Protein AF-A0A938M2T4-F1 (afdb_monomer_lite)

Radius of gyration: 18.16 Å; chains: 1; bounding box: 40×27×60 Å

Foldseek 3Di:
DDPPCQLLNLQVVVCVVPQKDFVVSLCVSNVHPDPVVSVVSCVVQAKAFFLPPVRGMMGHPVRAPADPLQWGDDPNTITGPLRHLLSSLLSSQAVDQQADFQVVSCVRRVDHCVVSLVVCVVVVSWHWDADPNTIGIHGPPD

pLDDT: mean 93.61, std 10.77, range [34.69, 98.69]

Sequence (142 aa):
MSTADDPGRALRRLFRKSLVADLDALFEVLHTRSRMTVFRRLKDVGYLSSFSHTGRYYTLADIPQFDEHGVWHYRGVGFSRAGTLKRTTAELVRISEAGRTHPELEQIVRVRVHNTLLDLVEEKEIGRERLGGLYIYVSREK

Secondary structure (DSSP, 8-state):
------HHHHHHHHHHH-SSEEHHHHHHHHT---HHHHHHHHHHH-EEE-SSGGG-EEEETTS----TTSEEEETTEEEETT-SHHHHHHHHHHT-TT-EEHHHHHHHHSS--HHHHHHHHHTTSSEEEEETTEEEEE-S--

Structure (mmCIF, N/CA/C/O backbone):
data_AF-A0A938M2T4-F1
#
_entry.id   AF-A0A938M2T4-F1
#
loop_
_atom_site.group_PDB
_atom_site.id
_atom_site.type_symbol
_atom_site.label_atom_id
_atom_site.label_alt_id
_atom_site.label_comp_id
_atom_site.label_asym_id
_atom_site.label_entity_id
_atom_site.label_seq_id
_atom_site.pdbx_PDB_ins_code
_atom_site.Cartn_x
_atom_site.Cartn_y
_atom_site.Cartn_z
_atom_site.occupancy
_atom_site.B_iso_or_equiv
_atom_site.auth_seq_id
_atom_site.auth_comp_id
_atom_site.auth_asym_id
_atom_site.auth_atom_id
_atom_site.pdbx_PDB_model_num
ATOM 1 N N . MET A 1 1 ? 20.841 5.375 -35.729 1.00 34.69 1 MET A N 1
ATOM 2 C CA . MET A 1 1 ? 21.584 5.136 -34.473 1.00 34.69 1 MET A CA 1
ATOM 3 C C . MET A 1 1 ? 20.583 5.014 -33.332 1.00 34.69 1 MET A C 1
ATOM 5 O O . MET A 1 1 ? 19.866 5.964 -33.071 1.00 34.69 1 MET A O 1
ATOM 9 N N . SER A 1 2 ? 20.495 3.795 -32.792 1.00 39.66 2 SER A N 1
ATOM 10 C CA . SER A 1 2 ? 19.745 3.272 -31.637 1.00 39.66 2 SER A CA 1
ATOM 11 C C . SER A 1 2 ? 18.714 4.176 -30.938 1.00 39.66 2 SER A C 1
ATOM 13 O O . SER A 1 2 ? 19.065 5.031 -30.128 1.00 39.66 2 SER A O 1
ATOM 15 N N . THR A 1 3 ? 17.423 3.911 -31.166 1.00 41.91 3 THR A N 1
ATOM 16 C CA . THR A 1 3 ? 16.348 4.265 -30.228 1.00 41.91 3 THR A CA 1
ATOM 17 C C . THR A 1 3 ? 16.588 3.494 -28.933 1.00 41.91 3 THR A C 1
ATOM 19 O O . THR A 1 3 ? 16.183 2.338 -28.818 1.00 41.91 3 THR A O 1
ATOM 22 N N . ALA A 1 4 ? 17.294 4.103 -27.980 1.00 53.97 4 ALA A N 1
ATOM 23 C CA . ALA A 1 4 ? 17.299 3.623 -26.607 1.00 53.97 4 ALA A CA 1
ATOM 24 C C . ALA A 1 4 ? 15.832 3.490 -26.169 1.00 53.97 4 ALA A C 1
ATOM 26 O O . ALA A 1 4 ? 15.085 4.468 -26.226 1.00 53.97 4 ALA A O 1
ATOM 27 N N . ASP A 1 5 ? 15.404 2.269 -25.847 1.00 63.91 5 ASP A N 1
ATOM 28 C CA . ASP A 1 5 ? 14.038 1.974 -25.414 1.00 63.91 5 ASP A CA 1
ATOM 29 C C . ASP A 1 5 ? 13.760 2.871 -24.192 1.00 63.91 5 ASP A C 1
ATOM 31 O O . ASP A 1 5 ? 14.424 2.741 -23.161 1.00 63.91 5 ASP A O 1
ATOM 35 N N . ASP A 1 6 ? 12.862 3.853 -24.337 1.00 86.62 6 ASP A N 1
ATOM 36 C CA . ASP A 1 6 ? 12.507 4.781 -23.260 1.00 86.62 6 ASP A CA 1
ATOM 37 C C . ASP A 1 6 ? 12.120 3.959 -22.013 1.00 86.62 6 ASP A C 1
ATOM 39 O O . ASP A 1 6 ? 11.191 3.144 -22.095 1.00 86.62 6 ASP A O 1
ATOM 43 N N . PRO A 1 7 ? 12.804 4.129 -20.863 1.00 87.75 7 PRO A N 1
ATOM 44 C CA . PRO A 1 7 ? 12.514 3.361 -19.658 1.00 87.75 7 PRO A CA 1
ATOM 45 C C . PRO A 1 7 ? 11.039 3.412 -19.253 1.00 87.75 7 PRO A C 1
ATOM 47 O O . PRO A 1 7 ? 10.499 2.409 -18.781 1.00 87.75 7 PRO A O 1
ATOM 50 N N . GLY A 1 8 ? 10.366 4.546 -19.487 1.00 92.56 8 GLY A N 1
ATOM 51 C CA . GLY A 1 8 ? 8.939 4.683 -19.223 1.00 92.56 8 GLY A CA 1
ATOM 52 C C . GLY A 1 8 ? 8.093 3.779 -20.121 1.00 92.56 8 GLY A C 1
ATOM 53 O O . GLY A 1 8 ? 7.251 3.015 -19.638 1.00 92.56 8 GLY A O 1
ATOM 54 N N . ARG A 1 9 ? 8.352 3.788 -21.433 1.00 94.31 9 ARG A N 1
ATOM 55 C CA . ARG A 1 9 ? 7.737 2.865 -22.401 1.00 94.31 9 ARG A CA 1
ATOM 56 C C . ARG A 1 9 ? 7.999 1.395 -22.058 1.00 94.31 9 ARG A C 1
ATOM 58 O O . ARG A 1 9 ? 7.072 0.585 -22.162 1.00 94.31 9 ARG A O 1
ATOM 65 N N . ALA A 1 10 ? 9.217 1.046 -21.646 1.00 95.19 10 ALA A N 1
ATOM 66 C CA . ALA A 1 10 ? 9.586 -0.317 -21.269 1.00 95.19 10 ALA A CA 1
ATOM 67 C C . ALA A 1 10 ? 8.777 -0.809 -20.054 1.00 95.19 10 ALA A C 1
ATOM 69 O O . ALA A 1 10 ? 8.181 -1.888 -20.110 1.00 95.19 10 ALA A O 1
ATOM 70 N N . LEU A 1 11 ? 8.650 0.022 -19.012 1.00 96.69 11 LEU A N 1
ATOM 71 C CA . LEU A 1 11 ? 7.813 -0.259 -17.840 1.00 96.69 11 LEU A CA 1
ATOM 72 C C . LEU A 1 11 ? 6.336 -0.410 -18.220 1.00 96.69 11 LEU A C 1
ATOM 74 O O . LEU A 1 11 ? 5.709 -1.410 -17.880 1.00 96.69 11 LEU A O 1
ATOM 78 N N . ARG A 1 12 ? 5.779 0.514 -19.014 1.00 96.06 12 ARG A N 1
ATOM 79 C CA . ARG A 1 12 ? 4.388 0.404 -19.499 1.00 96.06 12 ARG A CA 1
ATOM 80 C C . ARG A 1 12 ? 4.158 -0.851 -20.343 1.00 96.06 12 ARG A C 1
ATOM 82 O O . ARG A 1 12 ? 3.053 -1.385 -20.380 1.00 96.06 12 ARG A O 1
ATOM 89 N N . ARG A 1 13 ? 5.168 -1.338 -21.071 1.00 96.06 13 ARG A N 1
ATOM 90 C CA . ARG A 1 13 ? 5.090 -2.605 -21.819 1.00 96.06 13 ARG A CA 1
ATOM 91 C C . ARG A 1 13 ? 5.111 -3.816 -20.886 1.00 96.06 13 ARG A C 1
ATOM 93 O O . ARG A 1 13 ? 4.344 -4.743 -21.130 1.00 96.06 13 ARG A O 1
ATOM 100 N N . LEU A 1 14 ? 5.942 -3.804 -19.842 1.00 97.06 14 LEU A N 1
ATOM 101 C CA . LEU A 1 14 ? 5.941 -4.840 -18.804 1.00 97.06 14 LEU A CA 1
ATOM 102 C C . LEU A 1 14 ? 4.563 -4.931 -18.148 1.00 97.06 14 LEU A C 1
ATOM 104 O O . LEU A 1 14 ? 3.952 -5.998 -18.160 1.00 97.06 14 LEU A O 1
ATOM 108 N N . PHE A 1 15 ? 4.042 -3.801 -17.669 1.00 96.75 15 PHE A N 1
ATOM 109 C CA . PHE A 1 15 ? 2.804 -3.784 -16.899 1.00 96.75 15 PHE A CA 1
ATOM 110 C C . PHE A 1 15 ? 1.536 -4.066 -17.720 1.00 96.75 15 PHE A C 1
ATOM 112 O O . PHE A 1 15 ? 0.548 -4.552 -17.181 1.00 96.75 15 PHE A O 1
ATOM 119 N N . ARG A 1 16 ? 1.584 -3.883 -19.048 1.00 94.31 16 ARG A N 1
ATOM 120 C CA . ARG A 1 16 ? 0.540 -4.377 -19.967 1.00 94.31 16 ARG A CA 1
ATOM 121 C C . ARG A 1 16 ? 0.493 -5.903 -20.075 1.00 94.31 16 ARG A C 1
ATOM 123 O O . ARG A 1 16 ? -0.560 -6.448 -20.380 1.00 94.31 16 ARG A O 1
ATOM 130 N N . LYS A 1 17 ? 1.623 -6.588 -19.874 1.00 94.25 17 LYS A N 1
ATOM 131 C CA . LYS A 1 17 ? 1.710 -8.059 -19.911 1.00 94.25 17 LYS A CA 1
ATOM 132 C C . LYS A 1 17 ? 1.484 -8.681 -18.536 1.00 94.25 17 LYS A C 1
ATOM 134 O O . LYS A 1 17 ? 0.905 -9.757 -18.442 1.00 94.25 17 LYS A O 1
ATOM 139 N N . SER A 1 18 ? 1.954 -8.013 -17.486 1.00 95.06 18 SER A N 1
ATOM 140 C CA . SER A 1 18 ? 1.784 -8.430 -16.098 1.00 95.06 18 SER A CA 1
ATOM 141 C C . SER A 1 18 ? 1.443 -7.225 -15.241 1.00 95.06 18 SER A C 1
ATOM 143 O O . SER A 1 18 ? 2.307 -6.392 -14.999 1.00 95.06 18 SER A O 1
ATOM 145 N N . LEU A 1 19 ? 0.206 -7.157 -14.746 1.00 97.12 19 LEU A N 1
ATOM 146 C CA . LEU A 1 19 ? -0.289 -6.014 -13.966 1.00 97.12 19 LEU A CA 1
ATOM 147 C C . LEU A 1 19 ? 0.556 -5.715 -12.720 1.00 97.12 19 LEU A C 1
ATOM 149 O O . LEU A 1 19 ? 0.609 -4.581 -12.266 1.00 97.12 19 LEU A O 1
ATOM 153 N N . VAL A 1 20 ? 1.224 -6.733 -12.180 1.00 98.00 20 VAL A N 1
ATOM 154 C CA . VAL A 1 20 ? 2.092 -6.635 -11.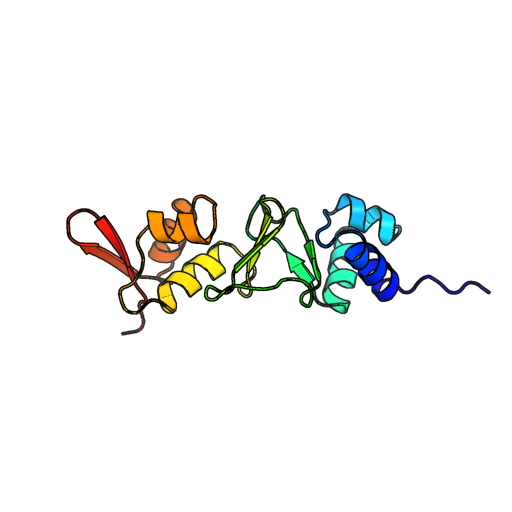007 1.00 98.00 20 VAL A CA 1
ATOM 155 C C . VAL A 1 20 ? 3.445 -7.262 -11.333 1.00 98.00 20 VAL A C 1
ATOM 157 O O . VAL A 1 20 ? 3.508 -8.294 -12.005 1.00 98.00 20 VAL A O 1
ATOM 160 N N . ALA A 1 21 ? 4.525 -6.647 -10.854 1.00 98.12 21 ALA A N 1
ATOM 161 C CA . ALA A 1 21 ? 5.895 -7.114 -11.044 1.00 98.12 21 ALA A CA 1
ATOM 162 C C . ALA A 1 21 ? 6.686 -7.031 -9.733 1.00 98.12 21 ALA A C 1
ATOM 164 O O . ALA A 1 21 ? 6.411 -6.175 -8.893 1.00 98.12 21 ALA A O 1
ATOM 165 N N . ASP A 1 22 ? 7.670 -7.909 -9.556 1.00 98.12 22 ASP A N 1
ATOM 166 C CA . ASP A 1 22 ? 8.655 -7.788 -8.483 1.00 98.12 22 ASP A CA 1
ATOM 167 C C . ASP A 1 22 ? 9.919 -7.062 -8.967 1.00 98.12 22 ASP A C 1
ATOM 169 O O . ASP A 1 22 ? 10.009 -6.591 -10.105 1.00 98.12 22 ASP A O 1
ATOM 173 N N . LEU A 1 23 ? 10.899 -6.929 -8.076 1.00 97.88 23 LEU A N 1
ATOM 174 C CA . LEU A 1 23 ? 12.124 -6.198 -8.375 1.00 97.88 23 LEU A CA 1
ATOM 175 C C . LEU A 1 23 ? 12.994 -6.869 -9.448 1.00 97.88 23 LEU A C 1
ATOM 177 O O . LEU A 1 23 ? 13.664 -6.161 -10.198 1.00 97.88 23 LEU A O 1
ATOM 181 N N . ASP A 1 24 ? 12.966 -8.198 -9.551 1.00 97.94 24 ASP A N 1
ATOM 182 C CA . ASP A 1 24 ? 13.775 -8.929 -10.527 1.00 97.94 24 ASP A CA 1
ATOM 183 C C . ASP A 1 24 ? 13.265 -8.673 -11.947 1.00 97.94 24 ASP A C 1
ATOM 185 O O . ASP A 1 24 ? 14.046 -8.310 -12.827 1.00 97.94 24 ASP A O 1
ATOM 189 N N . ALA A 1 25 ? 11.946 -8.712 -12.159 1.00 97.56 25 ALA A N 1
ATOM 190 C CA . ALA A 1 25 ? 11.350 -8.331 -13.441 1.00 97.56 25 ALA A CA 1
ATOM 191 C C . ALA A 1 25 ? 11.677 -6.877 -13.837 1.00 97.56 25 ALA A C 1
ATOM 193 O O . ALA A 1 25 ? 11.892 -6.571 -15.015 1.00 97.56 25 ALA A O 1
ATOM 194 N N . LEU A 1 26 ? 11.743 -5.973 -12.853 1.00 97.81 26 LEU A N 1
ATOM 195 C CA . LEU A 1 26 ? 12.112 -4.577 -13.079 1.00 97.81 26 LEU A CA 1
ATOM 196 C C . LEU A 1 26 ? 13.589 -4.414 -13.447 1.00 97.81 26 LEU A C 1
ATOM 198 O O . LEU A 1 26 ? 13.907 -3.574 -14.287 1.00 97.81 26 LEU A O 1
ATOM 202 N N . PHE A 1 27 ? 14.490 -5.202 -12.858 1.00 98.00 27 PHE A N 1
ATOM 203 C CA . PHE A 1 27 ? 15.900 -5.208 -13.245 1.00 98.00 27 PHE A CA 1
ATOM 204 C C . PHE A 1 27 ? 16.094 -5.641 -14.695 1.00 98.00 27 PHE A C 1
ATOM 206 O O . PHE A 1 27 ? 16.800 -4.959 -15.444 1.00 98.00 27 PHE A O 1
ATOM 213 N N . GLU A 1 28 ? 15.423 -6.720 -15.098 1.00 97.06 28 GLU A N 1
ATOM 214 C CA . GLU A 1 28 ? 15.507 -7.243 -16.460 1.00 97.06 28 GLU A CA 1
ATOM 215 C C . GLU A 1 28 ? 14.957 -6.240 -17.482 1.00 97.06 28 GLU A C 1
ATOM 217 O O . GLU A 1 28 ? 15.635 -5.924 -18.460 1.00 97.06 28 GLU A O 1
ATOM 222 N N . VAL A 1 29 ? 13.774 -5.655 -17.240 1.00 96.50 29 VAL A N 1
ATOM 223 C CA . VAL A 1 29 ? 13.163 -4.721 -18.207 1.00 96.50 29 VAL A CA 1
ATOM 224 C C . VAL A 1 29 ? 13.927 -3.399 -18.331 1.00 96.50 29 VAL A C 1
ATOM 226 O O . VAL A 1 29 ? 13.887 -2.751 -19.374 1.00 96.50 29 VAL A O 1
ATOM 229 N N . LEU A 1 30 ? 14.597 -2.970 -17.259 1.00 96.00 30 LEU A N 1
ATOM 230 C CA . LEU A 1 30 ? 15.334 -1.708 -17.208 1.00 96.00 30 LEU A CA 1
ATOM 231 C C . LEU A 1 30 ? 16.825 -1.869 -17.527 1.00 96.00 30 LEU A C 1
ATOM 233 O O . LEU A 1 30 ? 17.543 -0.861 -17.512 1.00 96.00 30 LEU A O 1
ATOM 237 N N . HIS A 1 31 ? 17.281 -3.098 -17.791 1.00 95.44 31 HIS A N 1
ATOM 238 C CA . HIS A 1 31 ? 18.680 -3.454 -18.030 1.00 95.44 31 HIS A CA 1
ATOM 239 C C . HIS A 1 31 ? 19.619 -2.864 -16.967 1.00 95.44 31 HIS 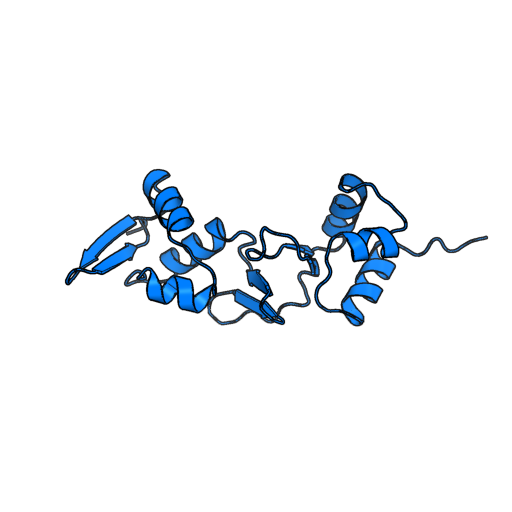A C 1
ATOM 241 O O . HIS A 1 31 ? 20.624 -2.217 -17.263 1.00 95.44 31 HIS A O 1
ATOM 247 N N . THR A 1 32 ? 19.258 -3.029 -15.693 1.00 96.00 32 THR A N 1
ATOM 248 C CA . THR A 1 32 ? 20.040 -2.521 -14.561 1.00 96.00 32 THR A CA 1
ATOM 249 C C . THR A 1 32 ? 19.934 -3.452 -13.363 1.00 96.00 32 THR A C 1
ATOM 251 O O . THR A 1 32 ? 18.941 -4.143 -13.202 1.00 96.00 32 THR A O 1
ATOM 254 N N . ARG A 1 33 ? 20.934 -3.428 -12.479 1.00 96.56 33 ARG A N 1
ATOM 255 C CA . ARG A 1 33 ? 20.884 -4.058 -11.145 1.00 96.56 33 ARG A CA 1
ATOM 256 C C . ARG A 1 33 ? 20.819 -3.025 -10.012 1.00 96.56 33 ARG A C 1
ATOM 258 O O . ARG A 1 33 ? 20.823 -3.369 -8.834 1.00 96.56 33 ARG A O 1
ATOM 265 N N . SER A 1 34 ? 20.759 -1.734 -10.348 1.00 97.50 34 SER A N 1
ATOM 266 C CA . SER A 1 34 ? 20.709 -0.650 -9.365 1.00 97.50 34 SER A CA 1
ATOM 267 C C . SER A 1 34 ? 19.276 -0.414 -8.895 1.00 97.50 34 SER A C 1
ATOM 269 O O . SER A 1 34 ? 18.460 0.146 -9.630 1.00 97.50 34 SER A O 1
ATOM 271 N N . ARG A 1 35 ? 18.977 -0.767 -7.636 1.00 97.00 35 ARG A N 1
ATOM 272 C CA . ARG A 1 35 ? 17.678 -0.464 -7.001 1.00 97.00 35 ARG A CA 1
ATOM 273 C C . ARG A 1 35 ? 17.334 1.021 -7.095 1.00 97.00 35 ARG A C 1
ATOM 275 O O . ARG A 1 35 ? 16.211 1.373 -7.431 1.00 97.00 35 ARG A O 1
ATOM 282 N N . MET A 1 36 ? 18.312 1.893 -6.845 1.00 97.44 36 MET A N 1
ATOM 283 C CA . MET A 1 36 ? 18.132 3.345 -6.924 1.00 97.44 36 MET A CA 1
ATOM 284 C C . MET A 1 36 ? 17.671 3.783 -8.319 1.00 97.44 36 MET A C 1
ATOM 286 O O . MET A 1 36 ? 16.757 4.595 -8.440 1.00 97.44 36 MET A O 1
ATOM 290 N N . THR A 1 37 ? 18.260 3.210 -9.372 1.00 96.62 37 THR A N 1
ATOM 291 C CA . THR A 1 37 ? 17.862 3.498 -10.757 1.00 96.62 37 THR A CA 1
ATOM 292 C C . THR A 1 37 ? 16.459 2.982 -11.061 1.00 96.62 37 THR A C 1
ATOM 294 O O . THR A 1 37 ? 15.681 3.709 -11.677 1.00 96.62 37 THR A O 1
ATOM 297 N N . VAL A 1 38 ? 16.113 1.773 -10.600 1.00 97.81 38 VAL A N 1
ATOM 298 C CA . VAL A 1 38 ? 14.758 1.216 -10.747 1.00 97.81 38 VAL A CA 1
ATOM 299 C C . VAL A 1 38 ? 13.723 2.130 -10.097 1.00 97.81 38 VAL A C 1
ATOM 301 O O . VAL A 1 38 ? 12.784 2.556 -10.763 1.00 97.81 38 VAL A O 1
ATOM 304 N N . PHE A 1 39 ? 13.913 2.492 -8.826 1.00 96.94 39 PHE A N 1
ATOM 305 C CA . PHE A 1 39 ? 12.945 3.320 -8.106 1.00 96.94 39 PHE A CA 1
ATOM 306 C C . PHE A 1 39 ? 12.852 4.741 -8.651 1.00 96.94 39 PHE A C 1
ATOM 308 O O . PHE A 1 39 ? 11.760 5.299 -8.663 1.00 96.94 39 PHE A O 1
ATOM 315 N N . ARG A 1 40 ? 13.957 5.327 -9.129 1.00 97.25 40 ARG A N 1
ATOM 316 C CA . ARG A 1 40 ? 13.913 6.620 -9.823 1.00 97.25 40 ARG A CA 1
ATOM 317 C C . ARG A 1 40 ? 13.019 6.537 -11.064 1.00 97.25 40 ARG A C 1
ATOM 319 O O . ARG A 1 40 ? 12.068 7.294 -11.165 1.00 97.25 40 ARG A O 1
ATOM 326 N N . ARG A 1 41 ? 13.251 5.549 -11.932 1.00 96.50 41 ARG A N 1
ATOM 327 C CA . ARG A 1 41 ? 12.467 5.353 -13.166 1.00 96.50 41 ARG A CA 1
ATOM 328 C C . ARG A 1 41 ? 10.999 5.011 -12.896 1.00 96.50 41 ARG A C 1
ATOM 330 O O . ARG A 1 41 ? 10.126 5.459 -13.625 1.00 96.50 41 ARG A O 1
ATOM 337 N N . LEU A 1 42 ? 10.717 4.235 -11.848 1.00 96.50 42 LEU A N 1
ATOM 338 C CA . LEU A 1 42 ? 9.347 3.965 -11.405 1.00 96.50 42 LEU A CA 1
ATOM 339 C C . LEU A 1 42 ? 8.635 5.234 -10.920 1.00 96.50 42 LEU A C 1
ATOM 341 O O . LEU A 1 42 ? 7.459 5.420 -11.221 1.00 96.50 42 LEU A O 1
ATOM 345 N N . LYS A 1 43 ? 9.330 6.116 -10.186 1.00 96.38 43 LYS A N 1
ATOM 346 C CA . LYS A 1 43 ? 8.768 7.410 -9.768 1.00 96.38 43 LYS A CA 1
ATOM 347 C C . LYS A 1 43 ? 8.378 8.261 -10.973 1.00 96.38 43 LYS A C 1
ATOM 349 O O . LYS A 1 43 ? 7.287 8.818 -10.957 1.00 96.38 43 LYS A O 1
ATOM 354 N N . ASP A 1 44 ? 9.211 8.290 -12.013 1.00 95.75 44 ASP A N 1
ATOM 355 C CA . ASP A 1 44 ? 8.967 9.085 -13.225 1.00 95.75 44 ASP A CA 1
ATOM 356 C C . ASP A 1 44 ? 7.663 8.696 -13.951 1.00 95.75 44 ASP A C 1
ATOM 358 O O . ASP A 1 44 ? 7.068 9.519 -14.643 1.00 95.75 44 ASP A O 1
ATOM 362 N N . VAL A 1 45 ? 7.190 7.452 -13.789 1.00 95.31 45 VAL A N 1
ATOM 363 C CA . VAL A 1 45 ? 5.948 6.960 -14.417 1.00 95.31 45 VAL A CA 1
ATOM 364 C C . VAL A 1 45 ? 4.749 6.868 -13.474 1.00 95.31 45 VAL A C 1
ATOM 366 O O . VAL A 1 45 ? 3.659 6.544 -13.939 1.00 95.31 45 VAL A O 1
ATOM 369 N N . GLY A 1 46 ? 4.929 7.152 -12.181 1.00 95.81 46 GLY A N 1
ATOM 370 C CA . GLY A 1 46 ? 3.903 6.965 -11.157 1.00 95.81 46 GLY A CA 1
ATOM 371 C C . GLY A 1 46 ? 3.654 5.485 -10.851 1.00 95.81 46 GLY A C 1
ATOM 372 O O . GLY A 1 46 ? 3.077 4.745 -11.649 1.00 95.81 46 GLY A O 1
ATOM 373 N N . TYR A 1 47 ? 4.061 5.041 -9.663 1.00 97.12 47 TYR A N 1
ATOM 374 C CA . TYR A 1 47 ? 3.945 3.643 -9.252 1.00 97.12 47 TYR A CA 1
ATOM 375 C C . TYR A 1 47 ? 3.411 3.510 -7.829 1.00 97.12 47 TYR A C 1
ATOM 377 O O . TYR A 1 47 ? 3.476 4.443 -7.028 1.00 97.12 47 TYR A O 1
ATOM 385 N N . LEU A 1 48 ? 2.933 2.311 -7.517 1.00 97.81 48 LEU A N 1
ATOM 386 C CA . LEU A 1 48 ? 2.549 1.890 -6.180 1.00 97.81 48 LEU A CA 1
ATOM 387 C C . LEU A 1 48 ? 3.356 0.660 -5.780 1.00 97.81 48 LEU A C 1
ATOM 389 O O . LEU A 1 48 ? 3.655 -0.202 -6.609 1.00 97.81 48 LEU A O 1
ATOM 393 N N . SER A 1 49 ? 3.685 0.576 -4.497 1.00 97.88 49 SER A N 1
ATOM 394 C CA . SER A 1 49 ? 4.216 -0.628 -3.860 1.00 97.88 49 SER A CA 1
ATOM 395 C C . SER A 1 49 ? 3.098 -1.363 -3.134 1.00 97.88 49 SER A C 1
ATOM 397 O O . SER A 1 49 ? 2.201 -0.726 -2.581 1.00 97.88 49 SER A O 1
ATOM 399 N N . SER A 1 50 ? 3.167 -2.688 -3.078 1.00 98.50 50 SER A N 1
ATOM 400 C CA . SER A 1 50 ? 2.230 -3.476 -2.286 1.00 98.50 50 SER A CA 1
ATOM 401 C C . SER A 1 50 ? 2.357 -3.120 -0.806 1.00 98.50 50 SER A C 1
ATOM 403 O O . SER A 1 50 ? 3.461 -3.012 -0.279 1.00 98.50 50 SER A O 1
ATOM 405 N N . PHE A 1 51 ? 1.242 -2.987 -0.091 1.00 98.00 51 PHE A N 1
ATOM 406 C CA . PHE A 1 51 ? 1.305 -2.932 1.373 1.00 98.00 51 PHE A CA 1
ATOM 407 C C . PHE A 1 51 ? 1.518 -4.327 1.976 1.00 98.00 51 PHE A C 1
ATOM 409 O O . PHE A 1 51 ? 1.975 -4.467 3.108 1.00 98.00 51 PHE A O 1
ATOM 416 N N . SER A 1 52 ? 1.160 -5.364 1.215 1.00 97.00 52 SER A N 1
ATOM 417 C CA . SER A 1 52 ? 1.361 -6.772 1.556 1.00 97.00 52 SER A CA 1
ATOM 418 C C . SER A 1 52 ? 2.748 -7.263 1.121 1.00 97.00 52 SER A C 1
ATOM 420 O O . SER A 1 52 ? 3.481 -6.544 0.434 1.00 97.00 52 SER A O 1
ATOM 422 N N . HIS A 1 53 ? 3.097 -8.503 1.493 1.00 96.44 53 HIS A N 1
ATOM 423 C CA . HIS A 1 53 ? 4.329 -9.178 1.056 1.00 96.44 53 HIS A CA 1
ATOM 424 C C . HIS A 1 53 ? 5.582 -8.309 1.233 1.00 96.44 53 HIS A C 1
ATOM 426 O O . HIS A 1 53 ? 6.402 -8.216 0.323 1.00 96.44 53 HIS A O 1
ATOM 432 N N . THR A 1 54 ? 5.663 -7.592 2.360 1.00 93.81 54 THR A N 1
ATOM 433 C CA . THR A 1 54 ? 6.790 -6.710 2.713 1.00 93.81 54 THR A CA 1
ATOM 434 C C . THR A 1 54 ? 7.171 -5.678 1.636 1.00 93.81 54 THR A C 1
ATOM 436 O O . THR A 1 54 ? 8.327 -5.269 1.545 1.00 93.81 54 THR A O 1
ATOM 439 N N . GLY A 1 55 ? 6.211 -5.229 0.816 1.00 95.00 55 GLY A N 1
ATOM 440 C CA . GLY A 1 55 ? 6.470 -4.239 -0.239 1.00 95.00 55 GLY A CA 1
ATOM 441 C C . GLY A 1 55 ? 7.256 -4.772 -1.434 1.00 95.00 55 GLY A C 1
ATOM 442 O O . GLY A 1 55 ? 7.899 -3.995 -2.143 1.00 95.00 55 GLY A O 1
ATOM 443 N N . ARG A 1 56 ? 7.231 -6.094 -1.649 1.00 97.19 56 ARG A N 1
ATOM 444 C CA . ARG A 1 56 ? 7.975 -6.782 -2.714 1.00 97.19 56 ARG A CA 1
ATOM 445 C C . ARG A 1 56 ? 7.453 -6.498 -4.124 1.00 97.19 56 ARG A C 1
ATOM 447 O O . ARG A 1 56 ? 8.204 -6.666 -5.084 1.00 97.19 56 ARG A O 1
ATOM 454 N N . TYR A 1 57 ? 6.190 -6.107 -4.253 1.00 98.50 57 TYR A N 1
ATOM 455 C CA . TYR A 1 57 ? 5.521 -6.003 -5.542 1.00 98.50 57 TYR A CA 1
ATOM 456 C C . TYR A 1 57 ? 5.183 -4.563 -5.906 1.00 98.50 57 TYR A C 1
ATOM 458 O O . TYR A 1 57 ? 4.894 -3.735 -5.043 1.00 98.50 57 TYR A O 1
ATOM 466 N N . TYR A 1 58 ? 5.182 -4.293 -7.207 1.00 98.31 58 TYR A N 1
ATOM 467 C CA . TYR A 1 58 ? 4.986 -2.972 -7.785 1.00 98.31 58 TYR A CA 1
ATOM 468 C C . TYR A 1 58 ? 3.960 -3.021 -8.915 1.00 98.31 58 TYR A C 1
ATOM 470 O O . TYR A 1 58 ? 3.810 -4.043 -9.585 1.00 98.31 58 TYR A O 1
ATOM 478 N N . THR A 1 59 ? 3.277 -1.902 -9.131 1.00 98.44 59 THR A N 1
ATOM 479 C CA . THR A 1 59 ? 2.346 -1.660 -10.244 1.00 98.44 59 THR A CA 1
ATOM 480 C C . THR A 1 59 ? 2.393 -0.182 -10.630 1.00 98.44 59 THR A C 1
ATOM 482 O O . THR A 1 59 ? 2.839 0.645 -9.832 1.00 98.44 59 THR A O 1
ATOM 485 N N . LEU A 1 60 ? 1.922 0.176 -11.826 1.00 97.69 60 LEU A N 1
ATOM 486 C CA . LEU A 1 60 ? 1.652 1.578 -12.165 1.00 97.69 60 LEU A CA 1
ATOM 487 C C . LEU A 1 60 ? 0.384 2.064 -11.458 1.00 97.69 60 LEU A C 1
ATOM 489 O O . LEU A 1 60 ? -0.517 1.271 -11.188 1.00 97.69 60 LEU A O 1
ATOM 493 N N . ALA A 1 61 ? 0.329 3.357 -11.137 1.00 96.19 61 ALA A N 1
ATOM 494 C CA . ALA A 1 61 ? -0.762 3.941 -10.351 1.00 96.19 61 ALA A CA 1
ATOM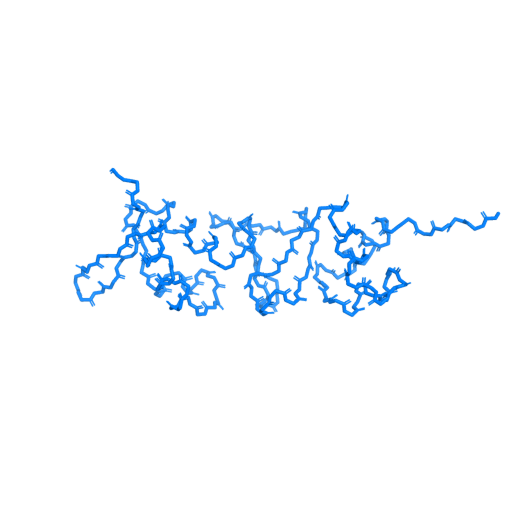 495 C C . ALA A 1 61 ? -2.126 3.958 -11.075 1.00 96.19 61 ALA A C 1
ATOM 497 O O . ALA A 1 61 ? -3.156 4.061 -10.417 1.00 96.19 61 ALA A O 1
ATOM 498 N N . ASP A 1 62 ? -2.136 3.834 -12.404 1.00 95.62 62 ASP A N 1
ATOM 499 C CA . ASP A 1 62 ? -3.326 3.813 -13.266 1.00 95.62 62 ASP A CA 1
ATOM 500 C C . ASP A 1 62 ? -3.923 2.406 -13.472 1.00 95.62 62 ASP A C 1
ATOM 502 O O . ASP A 1 62 ? -4.970 2.270 -14.102 1.00 95.62 62 ASP A O 1
ATOM 506 N N . ILE A 1 63 ? -3.279 1.358 -12.945 1.00 97.44 63 ILE A N 1
ATOM 507 C CA . ILE A 1 63 ? -3.703 -0.042 -13.119 1.00 97.44 63 ILE A CA 1
ATOM 508 C C . ILE A 1 63 ? -4.718 -0.508 -12.063 1.00 97.44 63 ILE A C 1
ATOM 510 O O . ILE A 1 63 ? -5.709 -1.135 -12.449 1.00 97.44 63 ILE A O 1
ATOM 514 N N . PRO A 1 64 ? -4.507 -0.280 -10.750 1.00 97.69 64 PRO A N 1
ATOM 515 C CA . PRO A 1 64 ? -5.407 -0.804 -9.731 1.00 97.69 64 PRO A CA 1
ATOM 516 C C . PRO A 1 64 ? -6.830 -0.266 -9.854 1.00 97.69 64 PRO A C 1
ATOM 518 O O . PRO A 1 64 ? -7.056 0.942 -9.912 1.00 97.69 64 PRO A O 1
ATOM 521 N N . GLN A 1 65 ? -7.800 -1.172 -9.783 1.00 97.19 65 GLN A N 1
ATOM 522 C CA . GLN A 1 65 ? -9.206 -0.826 -9.594 1.00 97.19 65 GLN A CA 1
ATOM 523 C C . GLN A 1 65 ? -9.524 -0.929 -8.107 1.00 97.19 65 GLN A C 1
ATOM 525 O O . GLN A 1 65 ? -9.851 -2.000 -7.601 1.00 97.19 65 GLN A O 1
ATOM 530 N N . PHE A 1 66 ? -9.329 0.179 -7.397 1.00 97.94 66 PHE A N 1
ATOM 531 C CA . PHE A 1 66 ? -9.570 0.238 -5.961 1.00 97.94 66 PHE A CA 1
ATOM 532 C C . PHE A 1 66 ? -11.059 0.137 -5.631 1.00 97.94 66 PHE A C 1
ATOM 534 O O . PHE A 1 66 ? -11.882 0.789 -6.275 1.00 97.94 66 PHE A O 1
ATOM 541 N N . ASP A 1 67 ? -11.369 -0.632 -4.593 1.00 96.81 67 ASP A N 1
ATOM 542 C CA . ASP A 1 67 ? -12.703 -0.738 -4.013 1.00 96.81 67 ASP A CA 1
ATOM 543 C C . ASP A 1 67 ? -13.100 0.520 -3.209 1.00 96.81 67 ASP A C 1
ATOM 545 O O . ASP A 1 67 ? -12.392 1.538 -3.176 1.00 96.81 67 ASP A O 1
ATOM 549 N N . GLU A 1 68 ? -14.258 0.451 -2.550 1.00 95.00 68 GLU A N 1
ATOM 550 C CA . GLU A 1 68 ? -14.782 1.511 -1.678 1.00 95.00 68 GLU A CA 1
ATOM 551 C C . GLU A 1 68 ? -13.869 1.828 -0.483 1.00 95.00 68 GLU A C 1
ATOM 553 O O . GLU A 1 68 ? -13.909 2.927 0.064 1.00 95.00 68 GLU A O 1
ATOM 558 N N . HIS A 1 69 ? -12.995 0.896 -0.104 1.00 95.88 69 HIS A N 1
ATOM 559 C CA . HIS A 1 69 ? -12.008 1.059 0.956 1.00 95.88 69 HIS A CA 1
ATOM 560 C C . HIS A 1 69 ? -10.662 1.584 0.438 1.00 95.88 69 HIS A C 1
ATOM 562 O O . HIS A 1 69 ? -9.721 1.761 1.214 1.00 95.88 69 HIS A O 1
ATOM 568 N N . GLY A 1 70 ? -10.544 1.848 -0.867 1.00 97.00 70 GLY A N 1
ATOM 569 C CA . GLY A 1 70 ? -9.297 2.295 -1.476 1.00 97.00 70 GLY A CA 1
ATOM 570 C C . GLY A 1 70 ? -8.241 1.191 -1.561 1.00 97.00 70 GLY A C 1
ATOM 571 O O . GLY A 1 70 ? -7.050 1.507 -1.647 1.00 97.00 70 GLY A O 1
ATOM 572 N N . VAL A 1 71 ? -8.661 -0.077 -1.526 1.00 98.25 71 VAL A N 1
ATOM 573 C CA . VAL A 1 71 ? -7.811 -1.268 -1.555 1.00 98.25 71 VAL A CA 1
ATOM 574 C C . VAL A 1 71 ? -8.030 -2.034 -2.860 1.00 98.25 71 VAL A C 1
ATOM 576 O O . VAL A 1 71 ? -9.108 -2.048 -3.444 1.00 98.25 71 VAL A O 1
ATOM 579 N N . TRP A 1 72 ? -6.963 -2.633 -3.376 1.00 98.62 72 TRP A N 1
ATOM 580 C CA . TRP A 1 72 ? -7.011 -3.513 -4.535 1.00 98.62 72 TRP A CA 1
ATOM 581 C C . TRP A 1 72 ? -6.153 -4.742 -4.267 1.00 98.62 72 TRP A C 1
ATOM 583 O O . TRP A 1 72 ? -4.967 -4.619 -3.949 1.00 98.62 72 TRP A O 1
ATOM 593 N N . HIS A 1 73 ? -6.736 -5.931 -4.424 1.00 98.25 73 HIS A N 1
ATOM 594 C CA . HIS A 1 73 ? -5.999 -7.190 -4.367 1.00 98.25 73 HIS A CA 1
ATOM 595 C C . HIS A 1 73 ? -5.896 -7.813 -5.746 1.00 98.25 73 HIS A C 1
ATOM 597 O O . HIS A 1 73 ? -6.900 -8.097 -6.397 1.00 98.25 73 HIS A O 1
ATOM 603 N N . TYR A 1 74 ? -4.672 -8.138 -6.141 1.00 97.62 74 TYR A N 1
ATOM 604 C CA . TYR A 1 74 ? -4.396 -8.903 -7.344 1.00 97.62 74 TYR A CA 1
ATOM 605 C C . TYR A 1 74 ? -3.600 -10.153 -6.991 1.00 97.62 74 TYR A C 1
ATOM 607 O O . TYR A 1 74 ? -2.464 -10.068 -6.530 1.00 97.62 74 TYR A O 1
ATOM 615 N N . ARG A 1 75 ? -4.213 -11.329 -7.187 1.00 95.56 75 ARG A N 1
ATOM 616 C CA . ARG A 1 75 ? -3.598 -12.646 -6.916 1.00 95.56 75 ARG A CA 1
ATOM 617 C C . ARG A 1 75 ? -2.955 -12.744 -5.521 1.00 95.56 75 ARG A C 1
ATOM 619 O O . ARG A 1 75 ? -1.843 -13.232 -5.371 1.00 95.56 75 ARG A O 1
ATOM 626 N N . GLY A 1 76 ? -3.656 -12.241 -4.504 1.00 94.81 76 GLY A N 1
ATOM 627 C CA . GLY A 1 76 ? -3.194 -12.231 -3.111 1.00 94.81 76 GLY A CA 1
ATOM 628 C C . GLY A 1 76 ? -2.325 -11.028 -2.728 1.00 94.81 76 GLY A C 1
ATOM 629 O O . GLY A 1 76 ? -2.166 -10.758 -1.543 1.00 94.81 76 GLY A O 1
ATOM 630 N N . VAL A 1 77 ? -1.818 -10.251 -3.688 1.00 98.19 77 VAL A N 1
ATOM 631 C CA . VAL A 1 77 ? -1.036 -9.039 -3.417 1.00 98.19 77 VAL A CA 1
ATOM 632 C C . VAL A 1 77 ? -1.967 -7.840 -3.240 1.00 98.19 77 VAL A C 1
ATOM 634 O O . VAL A 1 77 ? -2.690 -7.476 -4.162 1.00 98.19 77 VAL A O 1
ATOM 637 N N . GLY A 1 78 ? -1.940 -7.225 -2.059 1.00 98.25 78 GLY A N 1
ATOM 638 C CA . GLY A 1 78 ? -2.689 -6.008 -1.735 1.00 98.25 78 GLY A CA 1
ATOM 639 C C . GLY A 1 78 ? -1.917 -4.711 -2.001 1.00 98.25 78 GLY A C 1
ATOM 640 O O . GLY A 1 78 ? -0.751 -4.588 -1.602 1.00 98.25 78 GLY A O 1
ATOM 641 N N . PHE A 1 79 ? -2.602 -3.752 -2.624 1.00 98.69 79 PHE A N 1
ATOM 642 C CA . PHE A 1 79 ? -2.205 -2.361 -2.857 1.00 98.69 79 PHE A CA 1
ATOM 643 C C . PHE A 1 79 ? -3.288 -1.422 -2.327 1.00 98.69 79 PHE A C 1
ATOM 645 O O . PHE A 1 79 ? -4.460 -1.790 -2.272 1.00 98.69 79 PHE A O 1
ATOM 652 N N . SER A 1 80 ? -2.919 -0.194 -1.978 1.00 98.25 80 SER A N 1
ATOM 653 C CA . SER A 1 80 ? -3.880 0.822 -1.553 1.00 98.25 80 SER A CA 1
ATOM 654 C C . SER A 1 80 ? -3.528 2.194 -2.107 1.00 98.25 80 SER A C 1
ATOM 656 O O . SER A 1 80 ? -2.365 2.474 -2.414 1.00 98.25 80 SER A O 1
ATOM 658 N N . ARG A 1 81 ? -4.525 3.082 -2.158 1.00 97.00 81 ARG A N 1
ATOM 659 C CA . ARG A 1 81 ? -4.312 4.513 -2.440 1.00 97.00 81 ARG A CA 1
ATOM 660 C C . ARG A 1 81 ? -3.381 5.170 -1.411 1.00 97.00 81 ARG A C 1
ATOM 662 O O . ARG A 1 81 ? -2.619 6.068 -1.753 1.00 97.00 81 ARG A O 1
ATOM 669 N N . ALA A 1 82 ? -3.405 4.685 -0.168 1.00 96.12 82 ALA A N 1
ATOM 670 C CA . ALA A 1 82 ? -2.580 5.171 0.938 1.00 96.12 82 ALA A CA 1
ATOM 671 C C . ALA A 1 82 ? -1.121 4.649 0.911 1.00 96.12 82 ALA A C 1
ATOM 673 O O . ALA A 1 82 ? -0.266 5.118 1.673 1.00 96.12 82 ALA A O 1
ATOM 674 N N . GLY A 1 83 ? -0.814 3.682 0.040 1.00 95.44 83 GLY A N 1
ATOM 675 C CA . GLY A 1 83 ? 0.518 3.121 -0.175 1.00 95.44 83 GLY A CA 1
ATOM 676 C C . GLY A 1 83 ? 0.906 2.031 0.827 1.00 95.44 83 GLY A C 1
ATOM 677 O O . GLY A 1 83 ? 0.983 0.861 0.465 1.00 95.44 83 GLY A O 1
ATOM 678 N N . THR A 1 84 ? 1.205 2.392 2.078 1.00 96.62 84 THR A N 1
ATOM 679 C CA . THR A 1 84 ? 1.728 1.442 3.086 1.00 96.62 84 THR A CA 1
ATOM 680 C C . THR A 1 84 ? 0.620 0.816 3.926 1.00 96.62 84 THR A C 1
ATOM 682 O O . THR A 1 84 ? -0.449 1.406 4.072 1.00 96.62 84 THR A O 1
ATOM 685 N N . LEU A 1 85 ? 0.878 -0.345 4.548 1.00 97.75 85 LEU A N 1
ATOM 686 C CA . LEU A 1 85 ? -0.112 -1.008 5.413 1.00 97.75 85 LEU A CA 1
ATOM 687 C C . LEU A 1 85 ? -0.539 -0.081 6.550 1.00 97.75 85 LEU A C 1
ATOM 689 O O . LEU A 1 85 ? -1.723 0.118 6.763 1.00 97.75 85 LEU A O 1
ATOM 693 N N . LYS A 1 86 ? 0.429 0.570 7.199 1.00 97.25 86 LYS A N 1
ATOM 694 C CA . LYS A 1 86 ? 0.185 1.518 8.288 1.00 97.25 86 LYS A CA 1
ATOM 695 C C . LYS A 1 86 ? -0.729 2.674 7.895 1.00 97.25 86 LYS A C 1
ATOM 697 O O . LYS A 1 86 ? -1.720 2.914 8.575 1.00 97.25 86 LYS A O 1
ATOM 702 N N . ARG A 1 87 ? -0.443 3.347 6.774 1.00 97.19 87 ARG A N 1
ATOM 703 C CA . ARG A 1 87 ? -1.302 4.436 6.280 1.00 97.19 87 ARG A CA 1
ATOM 704 C C . ARG A 1 87 ? -2.674 3.927 5.852 1.00 97.19 87 ARG A C 1
ATOM 706 O O . ARG A 1 87 ? -3.665 4.583 6.131 1.00 97.19 87 ARG A O 1
ATOM 713 N N . THR A 1 88 ? -2.729 2.751 5.228 1.00 97.88 88 THR A N 1
ATOM 714 C CA . THR A 1 88 ? -3.992 2.112 4.830 1.00 97.88 88 THR A CA 1
ATOM 715 C C . THR A 1 88 ? -4.855 1.831 6.051 1.00 97.88 88 THR A C 1
ATOM 717 O O . THR A 1 88 ? -5.992 2.268 6.097 1.00 97.88 88 THR A O 1
ATOM 720 N N . THR A 1 89 ? -4.311 1.171 7.072 1.00 97.94 89 THR A N 1
ATOM 721 C CA . THR A 1 89 ? -5.033 0.858 8.309 1.00 97.94 89 THR A CA 1
ATOM 722 C C . THR A 1 89 ? -5.508 2.121 9.027 1.00 97.94 89 THR A C 1
ATOM 724 O O . THR A 1 89 ? -6.646 2.153 9.485 1.00 97.94 89 THR A O 1
ATOM 727 N N . ALA A 1 90 ? -4.681 3.169 9.089 1.00 97.06 90 ALA A N 1
ATOM 728 C CA . ALA A 1 90 ? -5.084 4.449 9.668 1.00 97.06 90 ALA A CA 1
ATOM 729 C C . ALA A 1 90 ? -6.255 5.082 8.900 1.00 97.06 90 ALA A C 1
ATOM 731 O O . ALA A 1 90 ? -7.246 5.467 9.510 1.00 97.06 90 ALA A O 1
ATOM 732 N N . GLU A 1 91 ? -6.174 5.128 7.568 1.00 96.38 91 GLU A N 1
ATOM 733 C CA . GLU A 1 91 ? -7.236 5.672 6.716 1.00 96.38 91 GLU A CA 1
ATOM 734 C C . GLU A 1 91 ? -8.544 4.894 6.881 1.00 96.38 91 GLU A C 1
ATOM 736 O O . GLU A 1 91 ? -9.598 5.479 7.106 1.00 96.38 91 GLU A O 1
ATOM 741 N N . LEU A 1 92 ? -8.464 3.562 6.871 1.00 97.31 92 LEU A N 1
ATOM 742 C CA . LEU A 1 92 ? -9.596 2.667 7.095 1.00 97.31 92 LEU A CA 1
ATOM 743 C C . LEU A 1 92 ? -10.301 2.924 8.436 1.00 97.31 92 LEU A C 1
ATOM 745 O O . LEU A 1 92 ? -11.522 2.802 8.513 1.00 97.31 92 LEU A O 1
ATOM 749 N N . VAL A 1 93 ? -9.552 3.269 9.484 1.00 96.94 93 VAL A N 1
ATOM 750 C CA . VAL A 1 93 ? -10.121 3.658 10.781 1.00 96.94 93 VAL A CA 1
ATOM 751 C C . VAL A 1 93 ? -10.744 5.054 10.714 1.00 96.94 93 VAL A C 1
ATOM 753 O O . VAL A 1 93 ? -11.846 5.241 11.219 1.00 96.94 93 VAL A O 1
ATOM 756 N N . ARG A 1 94 ? -10.075 6.022 10.076 1.00 93.69 94 ARG A N 1
ATOM 757 C CA . ARG A 1 94 ? -10.539 7.418 9.998 1.00 93.69 94 ARG A CA 1
ATOM 758 C C . ARG A 1 94 ? -11.840 7.582 9.224 1.00 93.69 94 ARG A C 1
ATOM 760 O O . ARG A 1 94 ? -12.699 8.334 9.664 1.00 93.69 94 ARG A O 1
ATOM 767 N N . ILE A 1 95 ? -12.007 6.861 8.116 1.00 91.88 95 ILE A N 1
ATOM 768 C CA . ILE A 1 95 ? -13.230 6.939 7.300 1.00 91.88 95 ILE A CA 1
ATOM 769 C C . ILE A 1 95 ? -14.437 6.233 7.942 1.00 91.88 95 ILE A C 1
ATOM 771 O O . ILE A 1 95 ? -15.532 6.286 7.391 1.00 91.88 95 ILE A O 1
ATOM 775 N N . SER A 1 96 ? -14.251 5.531 9.066 1.00 92.94 96 SER A N 1
ATOM 776 C CA . SER A 1 96 ? -15.323 4.812 9.757 1.00 92.94 96 SER A CA 1
ATOM 777 C C . SER A 1 96 ? -15.840 5.613 10.951 1.00 92.94 96 SER A C 1
ATOM 779 O O . SER A 1 96 ? -15.159 5.719 11.971 1.00 92.94 96 SER A O 1
ATOM 781 N N . GLU A 1 97 ? -17.071 6.122 10.874 1.00 87.94 97 GLU A N 1
ATOM 782 C CA . GLU A 1 97 ? -17.680 6.929 11.949 1.00 87.94 97 GLU A CA 1
ATOM 783 C C . GLU A 1 97 ? -17.805 6.174 13.286 1.00 87.94 97 GLU A C 1
ATOM 785 O O . GLU A 1 97 ? -17.633 6.754 14.366 1.00 87.94 97 GLU A O 1
ATOM 790 N N . ALA A 1 98 ? -18.084 4.869 13.207 1.00 91.31 98 ALA A N 1
ATOM 791 C CA . ALA A 1 98 ? -18.193 3.966 14.352 1.00 91.31 98 ALA A CA 1
ATOM 792 C C . ALA A 1 98 ? -16.844 3.346 14.764 1.00 91.31 98 ALA A C 1
ATOM 794 O O . ALA A 1 98 ? -16.783 2.575 15.720 1.00 91.31 98 ALA A O 1
ATOM 795 N N . GLY A 1 99 ? -15.760 3.662 14.049 1.00 94.81 99 GLY A N 1
ATOM 796 C CA . GLY A 1 99 ? -14.495 2.944 14.152 1.00 94.81 99 GLY A CA 1
ATOM 797 C C . GLY A 1 99 ? -14.539 1.569 13.486 1.00 94.81 99 GLY A C 1
ATOM 798 O O . GLY A 1 99 ? -15.469 1.245 12.748 1.00 94.81 99 GLY A O 1
ATOM 799 N N . ARG A 1 100 ? -13.493 0.770 13.694 1.00 96.50 100 ARG A N 1
ATOM 800 C CA . ARG A 1 100 ? -13.375 -0.599 13.172 1.00 96.50 100 ARG A CA 1
ATOM 801 C C . ARG A 1 100 ? -12.730 -1.523 14.178 1.00 96.50 100 ARG A C 1
ATOM 803 O O . ARG A 1 100 ? -11.861 -1.123 14.948 1.00 96.50 100 ARG A O 1
ATOM 810 N N . THR A 1 101 ? -13.112 -2.781 14.138 1.00 96.38 101 THR A N 1
ATOM 811 C CA . THR A 1 101 ? -12.488 -3.850 14.910 1.00 96.38 101 THR A CA 1
ATOM 812 C C . THR A 1 101 ? -11.266 -4.416 14.181 1.00 96.38 101 THR A C 1
ATOM 814 O O . THR A 1 101 ? -11.089 -4.247 12.972 1.00 96.38 101 THR A O 1
ATOM 817 N N . HIS A 1 102 ? -10.403 -5.126 14.914 1.00 96.06 102 HIS A N 1
ATOM 818 C CA . HIS A 1 102 ? -9.264 -5.831 14.313 1.00 96.06 102 HIS A CA 1
ATOM 819 C C . HIS A 1 102 ? -9.690 -6.839 13.219 1.00 96.06 102 HIS A C 1
ATOM 821 O O . HIS A 1 102 ? -9.092 -6.797 12.143 1.00 96.06 102 HIS A O 1
ATOM 827 N N . PRO A 1 103 ? -10.713 -7.704 13.422 1.00 96.12 103 PRO A N 1
ATOM 828 C CA . PRO A 1 103 ? -11.166 -8.631 12.383 1.00 96.12 103 PRO A CA 1
ATOM 829 C C . PRO A 1 103 ? -11.662 -7.945 11.107 1.00 96.12 103 PRO A C 1
ATOM 831 O O . PRO A 1 103 ? -11.299 -8.387 10.023 1.00 96.12 103 PRO A O 1
ATOM 834 N N . GLU A 1 104 ? -12.426 -6.853 11.212 1.00 96.69 104 GLU A N 1
ATOM 835 C CA . GLU A 1 104 ? -12.910 -6.114 10.034 1.00 96.69 104 GLU A CA 1
ATOM 836 C C . GLU A 1 104 ? -11.745 -5.543 9.219 1.00 96.69 104 GLU A C 1
ATOM 838 O O . GLU A 1 104 ? -11.700 -5.676 7.996 1.00 96.69 104 GLU A O 1
ATOM 843 N N . LEU A 1 105 ? -10.756 -4.950 9.894 1.00 97.81 105 LEU A N 1
ATOM 844 C CA . LEU A 1 105 ? -9.561 -4.431 9.231 1.00 97.81 105 LEU A CA 1
ATOM 845 C C . LEU A 1 105 ? -8.772 -5.546 8.542 1.00 97.81 105 LEU A C 1
ATOM 847 O O . LEU A 1 105 ? -8.391 -5.389 7.384 1.00 97.81 105 LEU A O 1
ATOM 851 N N . GLU A 1 106 ? -8.552 -6.675 9.220 1.00 97.44 106 GLU A N 1
ATOM 852 C CA . GLU A 1 106 ? -7.851 -7.829 8.649 1.00 97.44 106 GLU A CA 1
ATOM 853 C C . GLU A 1 106 ? -8.609 -8.436 7.459 1.00 97.44 106 GLU A C 1
ATOM 855 O O . GLU A 1 106 ? -7.978 -8.809 6.471 1.00 97.44 106 GLU A O 1
ATOM 860 N N . GLN A 1 107 ? -9.944 -8.468 7.492 1.00 97.25 107 GLN A N 1
ATOM 861 C CA . GLN A 1 107 ? -10.764 -8.897 6.356 1.00 97.25 107 GLN A CA 1
ATOM 862 C C . GLN A 1 107 ? -10.604 -7.973 5.145 1.00 97.25 107 GLN A C 1
ATOM 864 O O . GLN A 1 107 ? -10.465 -8.462 4.021 1.00 97.25 107 GLN A O 1
ATOM 869 N N . ILE A 1 108 ? -10.566 -6.655 5.368 1.00 97.56 108 ILE A N 1
ATOM 870 C CA . ILE A 1 108 ? -10.371 -5.671 4.299 1.00 97.56 108 ILE A CA 1
ATOM 871 C C . ILE A 1 108 ? -8.957 -5.776 3.728 1.00 97.56 108 ILE A C 1
ATOM 873 O O . ILE A 1 108 ? -8.795 -5.939 2.524 1.00 97.56 108 ILE A O 1
ATOM 877 N N . VAL A 1 109 ? -7.907 -5.712 4.555 1.00 97.38 109 VAL A N 1
ATOM 878 C CA . VAL A 1 109 ? -6.523 -5.675 4.042 1.00 97.38 109 VAL A CA 1
ATOM 879 C C . VAL A 1 109 ? -5.972 -7.055 3.666 1.00 97.38 109 VAL A C 1
ATOM 881 O O . VAL A 1 109 ? -5.026 -7.140 2.880 1.00 97.38 109 VAL A O 1
ATOM 884 N N . ARG A 1 110 ? -6.577 -8.137 4.168 1.00 97.50 110 ARG A N 1
ATOM 885 C CA . ARG A 1 110 ? -6.179 -9.548 3.979 1.00 97.50 110 ARG A CA 1
ATOM 886 C C . ARG A 1 110 ? -4.773 -9.886 4.483 1.00 97.50 110 ARG A C 1
ATOM 888 O O . ARG A 1 110 ? -4.131 -10.811 3.988 1.00 97.50 110 ARG A O 1
ATOM 895 N N . VAL A 1 111 ? -4.282 -9.129 5.461 1.00 96.56 111 VAL A N 1
ATOM 896 C CA . VAL A 1 111 ? -3.022 -9.362 6.180 1.00 96.56 111 VAL A CA 1
ATOM 897 C C . VAL A 1 111 ? -3.211 -9.002 7.651 1.00 96.56 111 VAL A C 1
ATOM 899 O O . VAL A 1 111 ? -4.050 -8.166 7.980 1.00 96.56 111 VAL A O 1
ATOM 902 N N . ARG A 1 112 ? -2.405 -9.592 8.539 1.00 95.88 112 ARG A N 1
ATOM 903 C CA . ARG A 1 112 ? -2.450 -9.277 9.974 1.00 95.88 112 ARG A CA 1
ATOM 904 C C . ARG A 1 112 ? -2.115 -7.806 10.220 1.00 95.88 112 ARG A C 1
ATOM 906 O O . ARG A 1 112 ? -1.103 -7.315 9.724 1.00 95.88 112 ARG A O 1
ATOM 913 N N . VAL A 1 113 ? -2.919 -7.143 11.050 1.00 96.50 113 VAL A N 1
ATOM 914 C CA . VAL A 1 113 ? -2.764 -5.713 11.381 1.00 96.50 113 VAL A CA 1
ATOM 915 C C . VAL A 1 113 ? -2.445 -5.447 12.850 1.00 96.50 113 VAL A C 1
ATOM 917 O O . VAL A 1 113 ? -2.294 -4.290 13.221 1.00 96.50 113 VAL A O 1
ATOM 920 N N . HIS A 1 114 ? -2.297 -6.479 13.685 1.00 95.25 114 HIS A N 1
ATOM 921 C CA . HIS A 1 114 ? -2.095 -6.329 15.131 1.00 95.25 114 HIS A CA 1
ATOM 922 C C . HIS A 1 114 ? -0.961 -5.357 15.501 1.00 95.25 114 HIS A C 1
ATOM 924 O O . HIS A 1 114 ? -1.207 -4.366 16.184 1.00 95.25 114 HIS A O 1
ATOM 930 N N . ASN A 1 115 ? 0.253 -5.595 14.993 1.00 95.44 115 ASN A N 1
ATOM 931 C CA . ASN A 1 115 ? 1.405 -4.729 15.275 1.00 95.44 115 ASN A CA 1
ATOM 932 C C . ASN A 1 115 ? 1.194 -3.324 14.700 1.00 95.44 115 ASN A C 1
ATOM 934 O O . ASN A 1 115 ? 1.452 -2.335 15.366 1.00 95.44 115 ASN A O 1
ATOM 938 N N . THR A 1 116 ? 0.636 -3.229 13.492 1.00 96.75 116 THR A N 1
ATOM 939 C CA . THR A 1 116 ? 0.328 -1.939 12.865 1.00 96.75 116 THR A CA 1
ATOM 940 C C . THR A 1 116 ? -0.663 -1.115 13.687 1.00 96.75 116 THR A C 1
ATOM 942 O O . THR A 1 116 ? -0.507 0.095 13.799 1.00 96.75 116 THR A O 1
ATOM 945 N N . LEU A 1 117 ? -1.680 -1.752 14.264 1.00 97.50 117 LEU A N 1
ATOM 946 C CA . LEU A 1 117 ? -2.651 -1.089 15.126 1.00 97.50 117 LEU A CA 1
ATOM 947 C C . LEU A 1 117 ? -2.048 -0.672 16.463 1.00 97.50 117 LEU A C 1
ATOM 949 O O . LEU A 1 117 ? -2.398 0.394 16.961 1.00 97.50 117 LEU A O 1
ATOM 953 N N . LEU A 1 118 ? -1.158 -1.488 17.032 1.00 96.94 118 LEU A N 1
ATOM 954 C CA . LEU A 1 118 ? -0.407 -1.111 18.225 1.00 96.94 118 LEU A CA 1
ATOM 955 C C . LEU A 1 118 ? 0.423 0.150 17.956 1.00 96.94 118 LEU A C 1
ATOM 957 O O . LEU A 1 118 ? 0.218 1.148 18.644 1.00 96.94 118 LEU A O 1
ATOM 961 N N . ASP A 1 119 ? 1.236 0.141 16.895 1.00 97.56 119 ASP A N 1
ATOM 962 C CA . ASP A 1 119 ? 2.068 1.282 16.496 1.00 97.56 119 ASP A CA 1
ATOM 963 C C . ASP A 1 119 ? 1.224 2.554 16.311 1.00 97.56 119 ASP A C 1
ATOM 965 O O . ASP A 1 119 ? 1.564 3.617 16.819 1.00 97.56 119 ASP A O 1
ATOM 969 N N . LEU A 1 120 ? 0.092 2.456 15.601 1.00 97.31 120 LEU A N 1
ATOM 970 C CA . LEU A 1 120 ? -0.789 3.601 15.342 1.00 97.31 120 LEU A CA 1
ATOM 971 C C . LEU A 1 120 ? -1.428 4.168 16.620 1.00 97.31 120 LEU A C 1
ATOM 973 O O . LEU A 1 120 ? -1.661 5.374 16.712 1.00 97.31 120 LEU A O 1
ATOM 977 N N . VAL A 1 121 ? -1.737 3.320 17.604 1.00 96.75 121 VAL A N 1
ATOM 978 C CA . VAL A 1 121 ? -2.277 3.765 18.897 1.00 96.75 121 VAL A CA 1
ATOM 979 C C . VAL A 1 121 ? -1.190 4.445 19.732 1.00 96.75 121 VAL A C 1
ATOM 981 O O . VAL A 1 121 ? -1.452 5.500 20.317 1.00 96.75 121 VAL A O 1
ATOM 984 N N . GLU A 1 122 ? 0.014 3.869 19.774 1.00 96.44 122 GLU A N 1
ATOM 985 C CA . GLU A 1 122 ? 1.170 4.402 20.510 1.00 96.44 122 GLU A CA 1
ATOM 986 C C . GLU A 1 122 ? 1.633 5.749 19.950 1.00 96.44 122 GLU A C 1
ATOM 988 O O . GLU A 1 122 ? 1.851 6.698 20.705 1.00 96.44 122 GLU A O 1
ATOM 993 N N . GLU A 1 123 ? 1.675 5.871 18.623 1.00 96.25 123 GLU A N 1
ATOM 994 C CA . GLU A 1 123 ? 1.993 7.114 17.913 1.00 96.25 123 GLU A CA 1
ATOM 995 C C . GLU A 1 123 ? 0.869 8.145 17.946 1.00 96.25 123 GLU A C 1
ATOM 997 O O . GLU A 1 123 ? 1.040 9.262 17.468 1.00 96.25 123 GLU A O 1
ATOM 1002 N N . LYS A 1 124 ? -0.272 7.804 18.550 1.00 94.56 124 LYS A N 1
ATOM 1003 C CA . LYS A 1 124 ? -1.434 8.682 18.672 1.00 94.56 124 LYS A CA 1
ATOM 1004 C C . LYS A 1 124 ? -2.095 9.058 17.343 1.00 94.56 124 LYS A C 1
ATOM 1006 O O . LYS A 1 124 ? -2.832 10.035 17.297 1.00 94.56 124 LYS A O 1
ATOM 1011 N N . GLU A 1 125 ? -1.924 8.243 16.310 1.00 95.00 125 GLU A N 1
ATOM 1012 C CA . GLU A 1 125 ? -2.580 8.420 15.009 1.00 95.00 125 GLU A CA 1
ATOM 1013 C C . GLU A 1 125 ? -4.047 7.959 15.023 1.00 95.00 125 GLU A C 1
ATOM 1015 O O . GLU A 1 125 ? -4.870 8.485 14.273 1.00 95.00 125 GLU A O 1
ATOM 1020 N N . ILE A 1 126 ? -4.382 6.984 15.879 1.00 96.50 126 ILE A N 1
ATOM 1021 C CA . ILE A 1 126 ? -5.751 6.487 16.102 1.00 96.50 126 ILE A CA 1
ATOM 1022 C C . ILE A 1 126 ? -6.040 6.294 17.598 1.00 96.50 126 ILE A C 1
ATOM 1024 O O . ILE A 1 126 ? -5.136 6.264 18.443 1.00 96.50 126 ILE A O 1
ATOM 1028 N N . GLY A 1 127 ? -7.322 6.210 17.943 1.00 95.94 127 GLY A N 1
ATOM 1029 C CA . GLY A 1 127 ? -7.817 5.830 19.262 1.00 95.94 127 GLY A CA 1
ATOM 1030 C C . GLY A 1 127 ? -8.117 4.333 19.352 1.00 95.94 127 GLY A C 1
ATOM 1031 O O . GLY A 1 127 ? -8.233 3.640 18.340 1.00 95.94 127 GLY A O 1
ATOM 1032 N N . ARG A 1 128 ? -8.259 3.833 20.582 1.00 95.69 128 ARG A N 1
ATOM 1033 C CA . ARG A 1 128 ? -8.723 2.471 20.865 1.00 95.69 128 ARG A CA 1
ATOM 1034 C C . ARG A 1 128 ? -9.647 2.485 22.072 1.00 95.69 128 ARG A C 1
ATOM 1036 O O . ARG A 1 128 ? -9.244 2.911 23.151 1.00 95.69 128 ARG A O 1
ATOM 1043 N N . GLU A 1 129 ? -10.836 1.938 21.895 1.00 94.62 129 GLU A N 1
ATOM 1044 C CA . GLU A 1 129 ? -11.879 1.823 22.906 1.00 94.62 129 GLU A CA 1
ATOM 1045 C C . GLU A 1 129 ? -12.259 0.357 23.122 1.00 94.62 129 GLU A C 1
ATOM 1047 O O . GLU A 1 129 ? -11.974 -0.507 22.289 1.00 94.62 129 GLU A O 1
ATOM 1052 N N . ARG A 1 130 ? -12.890 0.062 24.263 1.00 93.12 130 ARG A N 1
ATOM 1053 C CA . ARG A 1 130 ? -13.407 -1.274 2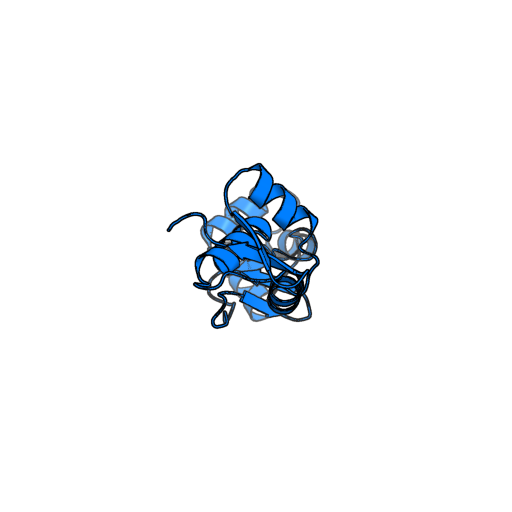4.573 1.00 93.12 130 ARG A CA 1
ATOM 1054 C C . ARG A 1 130 ? -14.929 -1.237 24.617 1.00 93.12 130 ARG A C 1
ATOM 1056 O O . ARG A 1 130 ? -15.488 -0.597 25.502 1.00 93.12 130 ARG A O 1
ATOM 1063 N N . LEU A 1 131 ? -15.580 -1.985 23.729 1.00 87.94 131 LEU A N 1
ATOM 1064 C CA . LEU A 1 131 ? -17.036 -2.104 23.661 1.00 87.94 131 LEU A CA 1
ATOM 1065 C C . LEU A 1 131 ? -17.429 -3.582 23.614 1.00 87.94 131 LEU A C 1
ATOM 1067 O O . LEU A 1 131 ? -16.954 -4.323 22.759 1.00 87.94 131 LEU A O 1
ATOM 1071 N N . GLY A 1 132 ? -18.258 -4.036 24.559 1.00 84.06 132 GLY A N 1
ATOM 1072 C CA . GLY A 1 132 ? -18.760 -5.419 24.569 1.00 84.06 132 GLY A CA 1
ATOM 1073 C C . GLY A 1 132 ? -17.671 -6.505 24.616 1.00 84.06 132 GLY A C 1
ATOM 1074 O O . GLY A 1 132 ? -17.869 -7.591 24.088 1.00 84.06 132 GLY A O 1
ATOM 1075 N N . GLY A 1 133 ? -16.501 -6.210 25.197 1.00 87.31 133 GLY A N 1
ATOM 1076 C CA . GLY A 1 133 ? -15.354 -7.132 25.235 1.00 87.31 133 GLY A CA 1
ATOM 1077 C C . GLY A 1 133 ? -14.477 -7.130 23.976 1.00 87.31 133 GLY A C 1
ATOM 1078 O O . GLY A 1 133 ? -13.453 -7.808 23.960 1.00 87.31 133 GLY A O 1
ATOM 1079 N N . LEU A 1 134 ? -14.823 -6.335 22.962 1.00 88.88 134 LEU A N 1
ATOM 1080 C CA . LEU A 1 134 ? -14.031 -6.136 21.751 1.00 88.88 134 LEU A CA 1
ATOM 1081 C C . LEU A 1 134 ? -13.272 -4.809 21.806 1.00 88.88 134 LEU A C 1
ATOM 1083 O O . LEU A 1 134 ? -13.700 -3.855 22.461 1.00 88.88 134 LEU A O 1
ATOM 1087 N N . TYR A 1 135 ? -12.147 -4.753 21.093 1.00 94.06 135 TYR A N 1
ATOM 1088 C CA . TYR A 1 135 ? -11.449 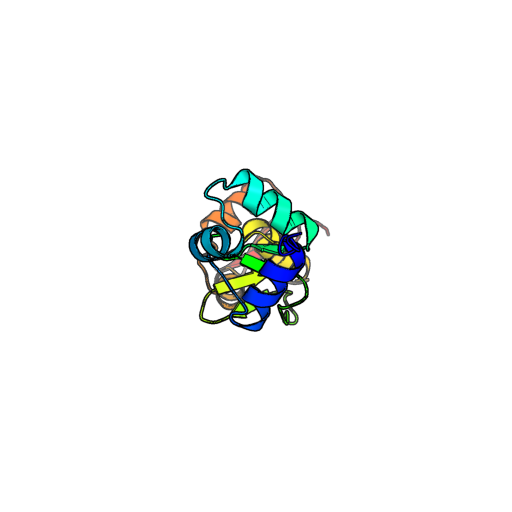-3.501 20.825 1.00 94.06 135 TYR A CA 1
ATOM 1089 C C . TYR A 1 135 ? -11.958 -2.879 19.529 1.00 94.06 135 TYR A C 1
ATOM 1091 O O . TYR A 1 135 ? -11.924 -3.518 18.475 1.00 94.06 135 TYR A O 1
ATOM 1099 N N . ILE A 1 136 ? -12.378 -1.620 19.627 1.00 96.31 136 ILE A N 1
ATOM 1100 C CA . ILE A 1 136 ? -12.755 -0.776 18.496 1.00 96.31 136 ILE A CA 1
ATOM 1101 C C . ILE A 1 136 ? -11.684 0.297 18.345 1.00 96.31 136 ILE A C 1
ATOM 1103 O O . ILE A 1 136 ? -11.313 0.965 19.308 1.00 96.31 136 ILE A O 1
ATOM 1107 N N . TYR A 1 137 ? -11.169 0.443 17.135 1.00 97.12 137 TYR A N 1
ATOM 1108 C CA . TYR A 1 137 ? -10.208 1.465 16.761 1.00 97.12 137 TYR A CA 1
ATOM 1109 C C . TYR A 1 137 ? -10.961 2.613 16.106 1.00 97.12 137 TYR A C 1
ATOM 1111 O O . TYR A 1 137 ? -11.717 2.394 15.164 1.00 97.12 137 TYR A O 1
ATOM 1119 N N . VAL A 1 138 ? -10.771 3.822 16.618 1.00 96.38 138 VAL A N 1
ATOM 1120 C CA . VAL A 1 138 ? -11.563 5.007 16.262 1.00 96.38 138 VAL A CA 1
ATOM 1121 C C . VAL A 1 138 ? -10.655 6.128 15.774 1.00 96.38 138 VAL A C 1
ATOM 1123 O O . VAL A 1 138 ? -9.484 6.201 16.160 1.00 96.38 138 VAL A O 1
ATOM 1126 N N . SER A 1 139 ? -11.185 7.014 14.932 1.00 92.56 139 SER A N 1
ATOM 1127 C CA . SER A 1 139 ? -10.511 8.282 14.645 1.00 92.56 139 SER A CA 1
ATOM 1128 C C . SER A 1 139 ? -10.332 9.081 15.938 1.00 92.56 139 SER A C 1
ATOM 1130 O O . SER A 1 139 ? -11.202 9.056 16.808 1.00 92.56 139 SER A O 1
ATOM 1132 N N . ARG A 1 140 ? -9.211 9.798 16.070 1.00 80.12 140 ARG A N 1
ATOM 1133 C CA . ARG A 1 140 ? -9.031 10.774 17.159 1.00 80.12 140 ARG A CA 1
ATOM 1134 C C . ARG A 1 140 ? -9.689 12.115 16.872 1.00 80.12 140 ARG A C 1
ATOM 1136 O O . ARG A 1 140 ? -9.833 12.914 17.788 1.00 80.12 140 ARG A O 1
ATOM 1143 N N . GLU A 1 141 ? -10.057 12.359 15.621 1.00 63.06 141 GLU A N 1
ATOM 1144 C CA . GLU A 1 141 ? -10.782 13.558 15.226 1.00 63.06 141 GLU A CA 1
ATOM 1145 C C . GLU A 1 141 ? -12.270 13.346 15.524 1.00 63.06 141 GLU A C 1
ATOM 1147 O O . GLU A 1 141 ? -13.007 12.781 14.715 1.00 63.06 141 GLU A O 1
ATOM 1152 N N . LYS A 1 142 ? -12.680 13.748 16.730 1.00 46.75 142 LYS A N 1
ATOM 1153 C CA . LYS A 1 142 ? -14.047 14.142 17.076 1.00 46.75 142 LYS A CA 1
ATOM 1154 C C . LYS A 1 142 ? -13.990 15.414 17.907 1.00 46.75 142 LYS A C 1
ATOM 1156 O O . LYS A 1 142 ? -13.092 15.497 18.775 1.00 46.75 142 LYS A O 1
#

=== Feature glossary ===
Key to the feature types in this record:

pLDDT. pLDDT is the predicted lDDT-Cα score: AlphaFold's confidence that the local environment of each residue (all inter-atomic distances within 15 Å) is correctly placed. It is a per-residue number between 0 and 100, with higher meaning more reliable.

Radius of gyration, Cα contacts, bounding box. The geometric summary reports three shape descriptors. Rg (radius of gyration) measures how spread out the Cα atoms are about their centre of mass; compact globular proteins have small Rg, elongated or unfolded ones large. Cα contacts (<8 Å, |i−j|>4) count long-range residue pairs in spatial proximity — high for tightly packed folds, near zero for rods or random coil. The bounding-box extents give the protein's footprint along x, y, z in Å.

Backbone torsions (φ/ψ). Backbone dihedral angles. Every residue except chain termini has a φ (preceding-C → N → Cα → C) and a ψ (N → Cα → C → next-N). They are reported in degrees following the IUPAC sign convention. Secondary structure is essentially a statement about which (φ, ψ) basin each residue occupies.

Contact-map, Ramachandran, and PAE plots. Plot images: a contact map (which residues are close in 3D, as an N×N binary image), a Ramachandran scatter (backbone torsion angles, revealing secondary-structure composition at a glance), and — for AlphaFold structures — a PAE heatmap (pairwise prediction confidence).

Predicted aligned error. Predicted Alig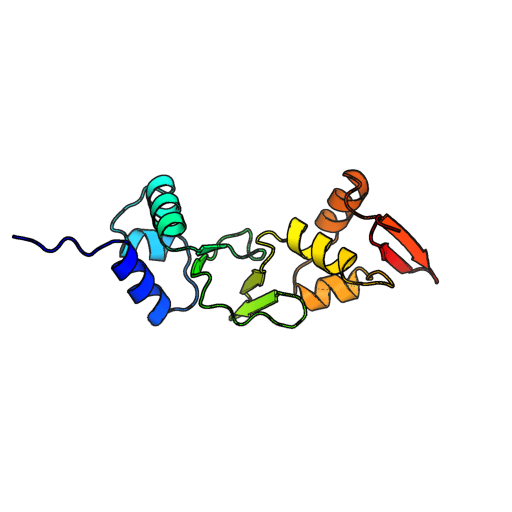ned Error (PAE) is an AlphaFold confidence matrix: entry (i, j) is the expected error in the position of residue j, in ångströms, when the prediction is superimposed on the true structure at residue i. Low PAE within a block of residues means that block is internally rigid and well-predicted; high PAE between two blocks means their relative placement is uncertain even if each block individually is confident.

Secondary structure (3-state, P-SEA). Three-state secondary structure (P-SEA) collapses the eight DSSP classes into helix (a), strand (b), and coil (c). P-SEA assigns these from Cα geometry alone — distances and angles — without requiring backbone oxygens, so it works on any Cα trace.

Solvent-accessible surface area. Solvent-accessible surface area (SASA) is the area in Å² traced out by the centre of a 1.4 Å probe sphere (a water molecule) rolled over the protein's van der Waals surface (Shrake–Rupley / Lee–Richards construction). Buried residues have near-zero SASA; fully exposed residues can exceed 200 Å². The total SASA scales roughly with the number of surface residues.

Foldseek 3Di. The Foldseek 3Di string encodes local tertiary geometry as a 20-letter alphabet — one character per residue — derived from the relative positions of nearby Cα atoms. Unlike the amino-acid sequence, 3Di is a direct function of the 3D structure, so two proteins with the same fold have similar 3Di strings even at low sequence identity.

B-factor. For experimental (PDB) structures, the B-factor (temperature factor) quantifies the positional spread of each atom in the crystal — a combination of thermal vibration and static disorder — in units of Å². High B-factors mark flexible loops or poorly resolved regions; low B-factors mark the rigid, well-ordered core.

mmCIF coordinates. The mmCIF block holds the 3D Cartesian coordinates of each backbone atom (N, Cα, C, O) in ångströms. mmCIF is the PDB's canonical archive format — a tagged-loop text representation of the atomic model.

InterPro / GO / CATH / organism. Functional annotations link the protein to curated databases. InterPro entries identify conserved domains and families by matching the sequence against member-database signatures (Pfam, PROSITE, CDD, …). Gene Ontology (GO) terms describe molecular function, biological process, and cellular component in a controlled vocabulary. CATH places the structure in a hierarchical fold classification (Class/Architecture/Topology/Homologous-superfamily). The organism is the source species.

Rendered structure images. Structure images are PyMOL renders from six orthogonal camera directions. Cartoon representation draws helices as coils and strands as arrows; sticks shows the backbone as bonds; surface shows the solvent-excluded envelope. Rainbow coloring maps sequence position to hue (blue→red, N→C); chain coloring assigns a distinct color per polypeptide.

Sequence. This is the polypeptide sequence — one letter per residue, N-terminus first. Length ranges from a few dozen residues for small domains to over a thousand for large multi-domain proteins.

Secondary structure (8-state, DSSP). The SS8 string is DSSP's per-residue secondary-structure call. α-helix (H) means an i→i+4 H-bond ladder; β-strand (E) means the residue participates in a β-sheet; 3₁₀ (G) and π (I) are tighter and wider helices; T/S are turns/bends; '-' is loop.

Nearest PDB structures. Structural nearest neighbors (via Foldseek easy-search vs the PDB). Reported per hit: target PDB id, E-value, and alignment TM-score. A TM-score above ~0.5 is the conventional threshold for 'same fold'.